Protein AF-A0A9D2R5U9-F1 (afdb_monomer)

Secondary structure (DSSP, 8-state):
-------TT-----TT-EEEEE-TT-S-EEEEEEEE-SSSSEEEEEEETTEEEEE-TT-S----TTS-HHHHHHHHHHHHHHHGGGTT-EEEEEEEE--GGGGGGTTHHHHHHHHHSEEEEEEEE-STT-TTHHHHHHTSHHHHHTTTTB----STT------SSTT--

Mean predicted aligned error: 4.65 Å

Structure (mmCIF, N/CA/C/O backbone):
data_AF-A0A9D2R5U9-F1
#
_entry.id   AF-A0A9D2R5U9-F1
#
loop_
_atom_site.group_PDB
_atom_site.id
_atom_site.type_symbol
_atom_site.label_atom_id
_atom_site.label_alt_id
_atom_site.label_comp_id
_atom_site.label_asym_id
_atom_site.label_entity_id
_atom_site.label_seq_id
_atom_site.pdbx_PDB_ins_code
_atom_site.Cartn_x
_atom_site.Cartn_y
_atom_site.Cartn_z
_atom_site.occupancy
_atom_site.B_iso_or_equiv
_atom_site.auth_seq_id
_atom_site.auth_comp_id
_atom_site.auth_asym_id
_atom_site.auth_atom_id
_atom_site.pdbx_PDB_model_num
ATOM 1 N N . MET A 1 1 ? -0.982 -31.706 13.664 1.00 42.00 1 MET A N 1
ATOM 2 C CA . MET A 1 1 ? -1.868 -30.552 13.932 1.00 42.00 1 MET A CA 1
ATOM 3 C C . MET A 1 1 ? -1.377 -29.871 15.202 1.00 42.00 1 MET A C 1
ATOM 5 O O . MET A 1 1 ? -1.463 -30.480 16.257 1.00 42.00 1 MET A O 1
ATOM 9 N N . ARG A 1 2 ? -0.761 -28.683 15.118 1.00 43.69 2 ARG A N 1
ATOM 10 C CA . ARG A 1 2 ? -0.364 -27.926 16.319 1.00 43.69 2 ARG A CA 1
ATOM 11 C C . ARG A 1 2 ? -1.600 -27.186 16.825 1.00 43.69 2 ARG A C 1
ATOM 13 O O . ARG A 1 2 ? -2.133 -26.355 16.094 1.00 43.69 2 ARG A O 1
ATOM 20 N N . GLY A 1 3 ? -2.074 -27.529 18.022 1.00 48.25 3 GLY A N 1
ATOM 21 C CA . GLY A 1 3 ? -3.159 -26.806 18.680 1.00 48.25 3 GLY A CA 1
ATOM 22 C C . GLY A 1 3 ? -2.776 -25.334 18.810 1.00 48.25 3 GLY A C 1
ATOM 23 O O . GLY A 1 3 ? -1.734 -25.018 19.382 1.00 48.25 3 GLY A O 1
ATOM 24 N N . ARG A 1 4 ? -3.570 -24.438 18.216 1.00 58.56 4 ARG A N 1
ATOM 25 C CA . ARG A 1 4 ? -3.416 -22.997 18.438 1.00 58.56 4 ARG A CA 1
ATOM 26 C C . ARG A 1 4 ? -3.702 -22.746 19.915 1.00 58.56 4 ARG A C 1
ATOM 28 O O . ARG A 1 4 ? -4.821 -22.973 20.362 1.00 58.56 4 ARG A O 1
ATOM 35 N N . LEU A 1 5 ? -2.695 -22.290 20.654 1.00 57.22 5 LEU A N 1
ATOM 36 C CA . LEU A 1 5 ? -2.887 -21.675 21.964 1.00 57.22 5 LEU A CA 1
ATOM 37 C C . LEU A 1 5 ? -3.867 -20.506 21.784 1.00 57.22 5 LEU A C 1
ATOM 39 O O . LEU A 1 5 ? -3.536 -19.529 21.112 1.00 57.22 5 LEU A O 1
ATOM 43 N N . SER A 1 6 ? -5.082 -20.622 22.324 1.00 60.12 6 SER A N 1
ATOM 44 C CA . SER A 1 6 ? -6.018 -19.500 22.397 1.00 60.12 6 SER A CA 1
ATOM 45 C C . SER A 1 6 ? -5.635 -18.648 23.603 1.00 60.12 6 SER A C 1
ATOM 47 O O . SER A 1 6 ? -6.028 -18.939 24.733 1.00 60.12 6 SER A O 1
ATOM 49 N N . LEU A 1 7 ? -4.807 -17.633 23.375 1.00 74.00 7 LEU A N 1
ATOM 50 C CA . LEU A 1 7 ? -4.527 -16.620 24.387 1.00 74.00 7 LEU A CA 1
ATOM 51 C C . LEU A 1 7 ? -5.646 -15.566 24.358 1.00 74.00 7 LEU A C 1
ATOM 53 O O . LEU A 1 7 ? -6.074 -15.182 23.265 1.00 74.00 7 LEU A O 1
ATOM 57 N N . PRO A 1 8 ? -6.130 -15.087 25.518 1.00 77.69 8 PRO A N 1
ATOM 58 C CA . PRO A 1 8 ? -7.091 -13.993 25.551 1.00 77.69 8 PRO A CA 1
ATOM 59 C C . PRO A 1 8 ? -6.482 -12.765 24.861 1.00 77.69 8 PRO A C 1
ATOM 61 O O . PRO A 1 8 ? -5.339 -12.402 25.133 1.00 77.69 8 PRO A O 1
ATOM 64 N N . ASN A 1 9 ? -7.246 -12.152 23.954 1.00 81.12 9 ASN A N 1
ATOM 65 C CA . ASN A 1 9 ? -6.863 -10.988 23.140 1.00 81.12 9 ASN A CA 1
ATOM 66 C C . ASN A 1 9 ? -5.809 -11.238 22.041 1.00 81.12 9 ASN A C 1
ATOM 68 O O . ASN A 1 9 ? -5.298 -10.279 21.464 1.00 81.12 9 ASN A O 1
ATOM 72 N N . LEU A 1 10 ? -5.493 -12.495 21.705 1.00 88.88 10 LEU A N 1
ATOM 73 C CA . LEU A 1 10 ? -4.671 -12.824 20.536 1.00 88.88 10 LEU A CA 1
ATOM 74 C C . LEU A 1 10 ? -5.542 -13.345 19.390 1.00 88.88 10 LEU A C 1
ATOM 76 O O . LEU A 1 10 ? -6.089 -14.446 19.457 1.00 88.88 10 LEU A O 1
ATOM 80 N N . HIS A 1 11 ? -5.609 -12.578 18.304 1.00 89.69 11 HIS A N 1
ATOM 81 C CA . HIS A 1 11 ? -6.366 -12.934 17.106 1.00 89.69 11 HIS A CA 1
ATOM 82 C C . HIS A 1 11 ? -5.410 -13.206 15.942 1.00 89.69 11 HIS A C 1
ATOM 84 O O . HIS A 1 11 ? -4.622 -12.348 15.554 1.00 89.69 11 HIS A O 1
ATOM 90 N N . PHE A 1 12 ? -5.481 -14.410 15.373 1.00 92.38 12 PHE A N 1
ATOM 91 C CA . PHE A 1 12 ? -4.740 -14.7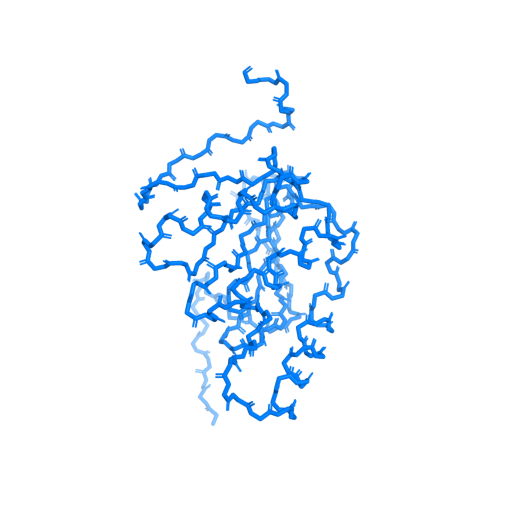63 14.164 1.00 92.38 12 PHE A CA 1
ATOM 92 C C . PHE A 1 12 ? -5.659 -14.663 12.960 1.00 92.38 12 PHE A C 1
ATOM 94 O O . PHE A 1 12 ? -6.529 -15.523 12.808 1.00 92.38 12 PHE A O 1
ATOM 101 N N . MET A 1 13 ? -5.406 -13.680 12.102 1.00 95.00 13 MET A N 1
ATOM 102 C CA . MET A 1 13 ? -6.206 -13.456 10.904 1.00 95.00 13 MET A CA 1
ATOM 103 C C . MET A 1 13 ? -5.496 -13.968 9.649 1.00 95.00 13 MET A C 1
ATOM 105 O O . MET A 1 13 ? -4.314 -13.692 9.438 1.00 95.00 13 MET A O 1
ATOM 109 N N . LYS A 1 14 ? -6.205 -14.733 8.821 1.00 96.69 14 LYS A N 1
ATOM 110 C CA . LYS A 1 14 ? -5.808 -15.053 7.440 1.00 96.69 14 LYS A CA 1
ATOM 111 C C . LYS A 1 14 ? -6.295 -13.957 6.498 1.00 96.69 14 LYS A C 1
ATOM 113 O O . LYS A 1 14 ? -6.985 -13.046 6.934 1.00 96.69 14 LYS A O 1
ATOM 118 N N . ALA A 1 15 ? -5.935 -14.025 5.218 1.00 96.88 15 ALA A N 1
ATOM 119 C CA . ALA A 1 15 ? -6.525 -13.156 4.203 1.00 96.88 15 ALA A CA 1
ATOM 120 C C . ALA A 1 15 ? -8.052 -13.340 4.138 1.00 96.88 15 ALA A C 1
ATOM 122 O O . ALA A 1 15 ? -8.539 -14.451 4.345 1.00 96.88 15 ALA A O 1
ATOM 123 N N . GLU A 1 16 ? -8.767 -12.257 3.826 1.00 96.69 16 GLU A N 1
ATOM 124 C CA . GLU A 1 16 ? -10.230 -12.210 3.670 1.00 96.69 16 GLU A CA 1
ATOM 125 C C . GLU A 1 16 ? -11.034 -12.464 4.957 1.00 96.69 16 GLU A C 1
ATOM 127 O O . GLU A 1 16 ? -12.242 -12.694 4.909 1.00 96.69 16 GLU A O 1
ATOM 132 N N . GLU A 1 17 ? -10.395 -12.368 6.123 1.00 97.88 17 GLU A N 1
ATOM 133 C CA . GLU A 1 17 ? -11.070 -12.467 7.415 1.00 97.88 17 GLU A CA 1
ATOM 134 C C . GLU A 1 17 ? -11.465 -11.084 7.945 1.00 97.88 17 GLU A C 1
ATOM 136 O O . GLU A 1 17 ? -10.903 -10.045 7.582 1.00 97.88 17 GLU A O 1
ATOM 141 N N . PHE A 1 18 ? -12.462 -11.081 8.825 1.00 97.19 18 PHE A N 1
ATOM 142 C CA . PHE A 1 18 ? -13.008 -9.884 9.443 1.00 97.19 18 PHE A CA 1
ATOM 143 C C . PHE A 1 18 ? -13.078 -10.059 10.959 1.00 97.19 18 PHE A C 1
ATOM 145 O O . PHE A 1 18 ? -13.438 -11.128 11.454 1.00 97.19 18 PHE A O 1
ATOM 152 N N . LEU A 1 19 ? -12.730 -9.007 11.691 1.00 95.50 19 LEU A N 1
ATOM 153 C CA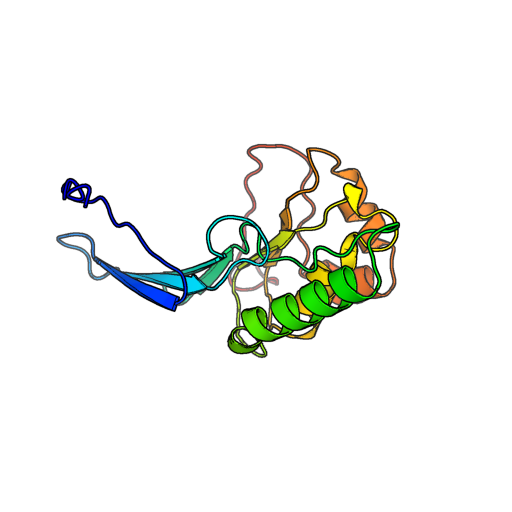 . LEU A 1 19 ? -12.712 -8.969 13.147 1.00 95.50 19 LEU A CA 1
ATOM 154 C C . LEU A 1 19 ? -13.315 -7.648 13.620 1.00 95.50 19 LEU A C 1
ATOM 156 O O . LEU A 1 19 ? -12.935 -6.587 13.134 1.00 95.50 19 LEU A O 1
ATOM 160 N N . ILE A 1 20 ? -14.214 -7.711 14.600 1.00 93.75 20 ILE A N 1
ATOM 161 C CA . ILE A 1 20 ? -14.699 -6.535 15.328 1.00 93.75 20 ILE A CA 1
ATOM 162 C C . ILE A 1 20 ? -14.114 -6.590 16.734 1.00 93.75 20 ILE A C 1
ATOM 164 O O . ILE A 1 20 ? -14.225 -7.605 17.421 1.00 93.75 20 ILE A O 1
ATOM 168 N N . LEU A 1 21 ? -13.512 -5.486 17.156 1.00 90.44 21 LEU A N 1
ATOM 169 C CA . LEU A 1 21 ? -13.013 -5.259 18.500 1.00 90.44 21 LEU A CA 1
ATOM 170 C C . LEU A 1 21 ? -13.837 -4.146 19.148 1.00 90.44 21 LEU A C 1
ATOM 172 O O . LEU A 1 21 ? -13.965 -3.048 18.608 1.00 90.44 21 LEU A O 1
ATOM 176 N N . THR A 1 22 ? -14.386 -4.434 20.321 1.00 86.62 22 THR A N 1
ATOM 177 C CA . THR A 1 22 ? -15.144 -3.484 21.143 1.00 86.62 22 THR A CA 1
ATOM 178 C C . THR A 1 22 ? -14.444 -3.333 22.483 1.00 86.62 22 THR A C 1
ATOM 180 O O . THR A 1 22 ? -14.093 -4.339 23.104 1.00 86.62 22 THR A O 1
ATOM 183 N N . SER A 1 23 ? -14.252 -2.102 22.955 1.00 77.00 23 SER A N 1
ATOM 184 C CA . SER A 1 23 ? -13.736 -1.890 24.309 1.00 77.00 23 SER A CA 1
ATOM 185 C C . SER A 1 23 ? -14.873 -2.027 25.316 1.00 77.00 23 SER A C 1
ATOM 187 O O . SER A 1 23 ? -15.943 -1.451 25.134 1.00 77.00 23 SER A O 1
ATOM 189 N N . ALA A 1 24 ? -14.649 -2.767 26.403 1.00 76.94 24 ALA A N 1
ATOM 190 C CA . ALA A 1 24 ? -15.636 -2.871 27.472 1.00 76.94 24 ALA A CA 1
ATOM 191 C C . ALA A 1 24 ? -15.931 -1.472 28.044 1.00 76.94 24 ALA A C 1
ATOM 193 O O . ALA A 1 24 ? -15.013 -0.768 28.464 1.00 76.94 24 ALA A O 1
ATOM 194 N N . GLY A 1 25 ? -17.205 -1.070 28.031 1.00 76.62 25 GLY A N 1
ATOM 195 C CA . GLY A 1 25 ? -17.646 0.234 28.531 1.00 76.62 25 GLY A CA 1
ATOM 196 C C . GLY A 1 25 ? -17.454 1.414 27.570 1.00 76.62 25 GLY A C 1
ATOM 197 O O . GLY A 1 25 ? -17.578 2.551 28.016 1.00 76.62 25 GLY A O 1
ATOM 198 N N . SER A 1 26 ? -17.165 1.184 26.282 1.00 76.50 26 SER A N 1
ATOM 199 C CA . SER A 1 26 ? -17.236 2.234 25.257 1.00 76.50 26 SER A CA 1
ATOM 200 C C . SER A 1 26 ? -18.162 1.846 24.104 1.00 76.50 26 SER A C 1
ATOM 202 O O . SER A 1 26 ? -18.246 0.680 23.725 1.00 76.50 26 SER A O 1
ATOM 204 N N . ASP A 1 27 ? -18.795 2.848 23.492 1.00 79.19 27 ASP A N 1
ATOM 205 C CA . ASP A 1 27 ? -19.564 2.684 22.249 1.00 79.19 27 ASP A CA 1
ATOM 206 C C . ASP A 1 27 ? -18.660 2.669 21.002 1.00 79.19 27 ASP A C 1
ATOM 208 O O . ASP A 1 27 ? -19.135 2.666 19.866 1.00 79.19 27 ASP A O 1
ATOM 212 N N . LYS A 1 28 ? -17.333 2.687 21.193 1.00 79.31 28 LYS A N 1
ATOM 213 C CA . LYS A 1 28 ? -16.367 2.697 20.096 1.00 79.31 28 LYS A CA 1
ATOM 214 C C . LYS A 1 28 ? -16.031 1.275 19.673 1.00 79.31 28 LYS A C 1
ATOM 216 O O . LYS A 1 28 ? -15.486 0.489 20.450 1.00 79.31 28 LYS A O 1
ATOM 221 N N . SER A 1 29 ? -16.292 0.982 18.406 1.00 88.56 29 SER A N 1
ATOM 222 C CA . SER A 1 29 ? -15.866 -0.245 17.744 1.00 88.56 29 SER A CA 1
ATOM 223 C C . SER A 1 29 ? -14.726 0.032 16.773 1.00 88.56 29 SER A C 1
ATOM 225 O O . SER A 1 29 ? -14.775 0.998 16.011 1.00 88.56 29 SER A O 1
ATOM 227 N N . LEU A 1 30 ? -13.752 -0.869 16.747 1.00 93.81 30 LEU A N 1
ATOM 228 C CA . LEU A 1 30 ? -12.738 -0.948 15.709 1.00 93.81 30 LEU A CA 1
ATOM 229 C C . LEU A 1 30 ? -12.984 -2.223 14.909 1.00 93.81 30 LEU A C 1
ATOM 231 O O . LEU A 1 30 ? -13.093 -3.302 15.488 1.00 93.81 30 LEU A O 1
ATOM 235 N N . SER A 1 31 ? -13.070 -2.116 13.588 1.00 96.31 31 SER A N 1
ATOM 236 C CA . SER A 1 31 ? -13.120 -3.294 12.724 1.00 96.31 31 SER A CA 1
ATOM 237 C C . SER A 1 31 ? -11.825 -3.453 11.944 1.00 96.31 31 SER A C 1
ATOM 239 O O . SER A 1 31 ? -11.174 -2.473 11.584 1.00 96.31 31 SER A O 1
ATOM 241 N N . VAL A 1 32 ? -11.438 -4.702 11.710 1.00 97.81 32 VAL A N 1
ATOM 242 C CA . VAL A 1 32 ? -10.270 -5.083 10.925 1.00 97.81 32 VAL A CA 1
ATOM 243 C C . VAL A 1 32 ? -10.732 -6.042 9.843 1.00 97.81 32 VAL A C 1
ATOM 245 O O . VAL A 1 32 ? -11.318 -7.082 10.137 1.00 97.81 32 VAL A O 1
ATOM 248 N N . LYS A 1 33 ? -10.435 -5.713 8.590 1.00 98.38 33 LYS A N 1
ATOM 249 C CA . LYS A 1 33 ? -10.541 -6.616 7.446 1.00 98.38 33 LYS A CA 1
ATOM 250 C C . LYS A 1 33 ? -9.151 -6.875 6.887 1.00 98.38 33 LYS A C 1
ATOM 252 O O . LYS A 1 33 ? -8.374 -5.938 6.714 1.00 98.38 33 LYS A O 1
ATOM 257 N N . THR A 1 34 ? -8.844 -8.123 6.572 1.00 98.62 34 THR A N 1
ATOM 258 C CA . THR A 1 34 ? -7.581 -8.500 5.930 1.00 98.62 34 THR A CA 1
ATOM 259 C C . THR A 1 34 ? -7.773 -8.797 4.445 1.00 98.62 34 THR A C 1
ATOM 261 O O . THR A 1 34 ? -8.826 -9.264 4.013 1.00 98.62 34 THR A O 1
ATOM 264 N N . PHE A 1 35 ? -6.732 -8.565 3.649 1.00 98.62 35 PHE A N 1
ATOM 265 C CA . PHE A 1 35 ? -6.690 -8.893 2.220 1.00 98.62 35 PHE A CA 1
ATOM 266 C C . PHE A 1 35 ? -5.477 -9.766 1.926 1.00 98.62 35 PHE A C 1
ATOM 268 O O . PHE A 1 35 ? -4.523 -9.824 2.707 1.00 98.62 35 PHE A O 1
ATOM 275 N N . HIS A 1 36 ? -5.507 -10.440 0.782 1.00 98.31 36 HIS A N 1
ATOM 276 C CA . HIS A 1 36 ? -4.348 -11.163 0.280 1.00 98.31 36 HIS A CA 1
ATOM 277 C C . HIS A 1 36 ? -3.135 -10.240 0.127 1.00 98.31 36 HIS A C 1
ATOM 279 O O . HIS A 1 36 ? -3.270 -9.098 -0.297 1.00 98.31 36 HIS A O 1
ATOM 285 N N . SER A 1 37 ? -1.949 -10.764 0.431 1.00 97.56 37 SER A N 1
ATOM 286 C CA . SER A 1 37 ? -0.674 -10.154 0.063 1.00 97.56 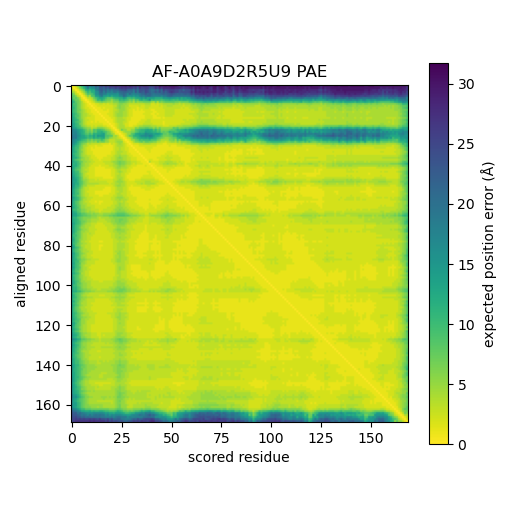37 SER A CA 1
ATOM 287 C C . SER A 1 37 ? -0.125 -10.824 -1.195 1.00 97.56 37 SER A C 1
ATOM 289 O O . SER A 1 37 ? -0.407 -11.990 -1.479 1.00 97.56 37 SER A O 1
ATOM 291 N N . THR A 1 38 ? 0.650 -10.075 -1.966 1.00 97.62 38 THR A N 1
ATOM 292 C CA . THR A 1 38 ? 1.426 -10.592 -3.100 1.00 97.62 38 THR A CA 1
ATOM 293 C C . THR A 1 38 ? 2.786 -11.149 -2.694 1.00 97.62 38 THR A C 1
ATOM 295 O O . THR A 1 38 ? 3.447 -11.761 -3.528 1.00 97.62 38 THR A O 1
ATOM 298 N N . ASP A 1 39 ? 3.205 -10.914 -1.454 1.00 95.81 39 ASP A N 1
ATOM 299 C CA . ASP A 1 39 ? 4.451 -11.428 -0.891 1.00 95.81 39 ASP A CA 1
ATOM 300 C C . ASP A 1 39 ? 4.162 -12.014 0.501 1.00 95.81 39 ASP A C 1
ATOM 302 O O . ASP A 1 39 ? 3.537 -13.074 0.596 1.00 95.81 39 ASP A O 1
ATOM 306 N N . CYS A 1 40 ? 4.516 -11.328 1.588 1.00 94.69 40 CYS A N 1
ATOM 307 C CA . CYS A 1 40 ? 4.340 -11.846 2.940 1.00 94.69 40 CYS A CA 1
ATOM 308 C C . CYS A 1 40 ? 3.086 -11.293 3.642 1.00 94.69 40 CYS A C 1
ATOM 310 O O . CYS A 1 40 ? 2.641 -10.167 3.417 1.00 94.69 40 CYS A O 1
ATOM 312 N N . GLY A 1 41 ? 2.497 -12.111 4.521 1.00 96.69 41 GLY A N 1
ATOM 313 C CA . GLY A 1 41 ? 1.413 -11.698 5.416 1.00 96.69 41 GLY A CA 1
ATOM 314 C C . GLY A 1 41 ? 0.092 -11.344 4.720 1.00 96.69 41 GLY A C 1
ATOM 315 O O . GLY A 1 41 ? -0.382 -12.061 3.839 1.00 96.69 41 GLY A O 1
ATOM 316 N N . VAL A 1 42 ? -0.532 -10.261 5.185 1.00 98.31 42 VAL A N 1
ATOM 317 C CA . VAL A 1 42 ? -1.817 -9.727 4.708 1.00 98.31 42 VAL A CA 1
ATOM 318 C C . VAL A 1 42 ? -1.750 -8.201 4.657 1.00 98.31 42 VAL A C 1
ATOM 320 O O . VAL A 1 42 ? -0.980 -7.592 5.401 1.00 98.31 42 VAL A O 1
ATOM 323 N N . ALA A 1 43 ? -2.592 -7.588 3.827 1.00 98.56 43 ALA A N 1
ATOM 324 C CA . ALA A 1 43 ? -2.908 -6.168 3.959 1.00 98.56 43 ALA A CA 1
ATOM 325 C C . ALA A 1 43 ? -4.068 -5.979 4.947 1.00 98.56 43 ALA A C 1
ATOM 327 O O . ALA A 1 43 ? -4.899 -6.877 5.105 1.00 98.56 43 ALA A O 1
ATOM 328 N N . PHE A 1 44 ? -4.152 -4.810 5.577 1.00 98.56 44 PHE A N 1
ATOM 329 C CA . PHE A 1 44 ? -5.172 -4.483 6.572 1.00 98.56 44 PHE A CA 1
ATOM 330 C C . PHE A 1 44 ? -6.009 -3.287 6.126 1.00 98.56 44 PHE A C 1
ATOM 332 O O . PHE A 1 44 ? -5.474 -2.278 5.676 1.00 98.56 44 PHE A O 1
ATOM 339 N N . LEU A 1 45 ? -7.319 -3.372 6.324 1.00 98.69 45 LEU A N 1
ATOM 340 C CA . LEU A 1 45 ? -8.222 -2.231 6.373 1.00 98.69 45 LEU A CA 1
ATOM 341 C C . LEU A 1 45 ? -8.778 -2.157 7.788 1.00 98.69 45 LEU A C 1
ATOM 343 O O . LEU A 1 45 ? -9.472 -3.070 8.235 1.00 98.69 45 LEU A O 1
ATOM 347 N N . VAL A 1 46 ? -8.444 -1.080 8.482 1.00 98.19 46 VAL A N 1
ATOM 348 C CA . VAL A 1 46 ? -8.937 -0.780 9.820 1.00 98.19 46 VAL A CA 1
ATOM 349 C C . VAL A 1 46 ? -9.981 0.315 9.703 1.00 98.19 46 VAL A C 1
ATOM 351 O O . VAL A 1 46 ? -9.725 1.346 9.085 1.00 98.19 46 VAL A O 1
ATOM 354 N N . GLU A 1 47 ? -11.148 0.106 10.299 1.00 97.25 47 GLU A N 1
ATOM 355 C CA . GLU A 1 47 ? -12.196 1.119 10.369 1.00 97.25 47 GLU A CA 1
ATOM 356 C C . GLU A 1 47 ? -12.491 1.479 11.823 1.00 97.25 47 GLU A C 1
ATOM 358 O O . GLU A 1 47 ? -12.763 0.603 12.645 1.00 97.25 47 GLU A O 1
ATOM 363 N N . THR A 1 48 ? -12.416 2.771 12.136 1.00 93.88 48 THR A N 1
ATOM 364 C CA . THR A 1 48 ? -12.701 3.326 13.466 1.00 93.88 48 THR A CA 1
ATOM 365 C C . THR A 1 48 ? -13.169 4.769 13.332 1.00 93.88 48 THR A C 1
ATOM 367 O O . THR A 1 48 ? -12.670 5.494 12.474 1.00 93.88 48 THR A O 1
ATOM 370 N N . ASP A 1 49 ? -14.117 5.200 14.171 1.00 90.88 49 ASP A N 1
ATOM 371 C CA . ASP A 1 49 ? -14.658 6.572 14.169 1.00 90.88 49 ASP A CA 1
ATOM 372 C C . ASP A 1 49 ? -15.022 7.073 12.743 1.00 90.88 49 ASP A C 1
ATOM 374 O O . ASP A 1 49 ? -14.690 8.194 12.349 1.00 90.88 49 ASP A O 1
ATOM 378 N N . GLY A 1 50 ? -15.637 6.194 11.934 1.00 91.81 50 GLY A N 1
ATOM 379 C CA . GLY A 1 50 ? -16.049 6.459 10.546 1.00 91.81 50 GLY A CA 1
ATOM 380 C C . GLY A 1 50 ? -14.913 6.555 9.516 1.00 91.81 50 GLY A C 1
ATOM 381 O O . GLY A 1 50 ? -15.167 6.860 8.353 1.00 91.81 50 GLY A O 1
ATOM 382 N N . LYS A 1 51 ? -13.658 6.308 9.910 1.00 95.12 51 LYS A N 1
ATOM 383 C CA . LYS A 1 51 ? -12.471 6.452 9.055 1.00 95.12 51 LYS A CA 1
ATOM 384 C C . LYS A 1 51 ? -11.906 5.098 8.665 1.00 95.12 51 LYS A C 1
ATOM 386 O O . LYS A 1 51 ? -11.630 4.266 9.525 1.00 95.12 51 LYS A O 1
ATOM 391 N N . LYS A 1 52 ? -11.656 4.928 7.366 1.00 98.00 52 LYS A N 1
ATOM 392 C CA . LYS A 1 52 ? -10.985 3.758 6.792 1.00 98.00 52 LYS A CA 1
ATOM 393 C C . LYS A 1 52 ? -9.490 4.018 6.629 1.00 98.00 52 LYS A C 1
ATOM 395 O O . LYS A 1 52 ? -9.092 4.905 5.876 1.00 98.00 52 LYS A O 1
ATOM 400 N N . ILE A 1 53 ? -8.670 3.239 7.324 1.00 98.50 53 ILE A N 1
ATOM 401 C CA . ILE A 1 53 ? -7.207 3.290 7.282 1.00 98.50 53 ILE A CA 1
ATOM 402 C C . ILE A 1 53 ? -6.711 1.990 6.658 1.00 98.50 53 ILE A C 1
ATOM 404 O O . ILE A 1 53 ? -6.877 0.911 7.224 1.00 98.50 53 ILE A O 1
ATOM 408 N N . TYR A 1 54 ? -6.105 2.093 5.484 1.00 98.88 54 TYR A N 1
ATOM 409 C CA . TYR A 1 54 ? -5.545 0.964 4.760 1.00 98.88 54 TYR A CA 1
ATOM 410 C C . TYR A 1 54 ? -4.032 0.885 4.962 1.00 98.88 54 TYR A C 1
ATOM 412 O O . TYR A 1 54 ? -3.323 1.872 4.784 1.00 98.88 54 TYR A O 1
ATOM 420 N N . HIS A 1 55 ? -3.522 -0.295 5.288 1.00 98.81 55 HIS A N 1
ATOM 421 C CA . HIS A 1 55 ? -2.096 -0.577 5.367 1.00 98.81 55 HIS A CA 1
ATOM 422 C C . HIS A 1 55 ? -1.776 -1.772 4.476 1.00 98.81 55 HIS A C 1
ATOM 424 O O . HIS A 1 55 ? -2.196 -2.893 4.768 1.00 98.81 55 HIS A O 1
ATOM 430 N N . ALA A 1 56 ? -1.018 -1.554 3.400 1.00 98.69 56 ALA A N 1
ATOM 431 C CA . ALA A 1 56 ? -0.810 -2.596 2.398 1.00 98.69 56 ALA A CA 1
ATOM 432 C C . ALA A 1 56 ? 0.015 -3.790 2.908 1.00 98.69 56 ALA A C 1
ATOM 434 O O . ALA A 1 56 ? -0.065 -4.870 2.328 1.00 98.69 56 ALA A O 1
ATOM 435 N N . GLY A 1 57 ? 0.808 -3.614 3.973 1.00 98.00 57 GLY A N 1
ATOM 436 C CA . GLY A 1 57 ? 1.840 -4.595 4.318 1.00 98.00 57 GLY A CA 1
ATOM 437 C C . GLY A 1 57 ? 2.726 -4.828 3.091 1.00 98.00 57 GLY A C 1
ATOM 438 O O . GLY A 1 57 ? 3.117 -3.864 2.439 1.00 98.00 57 GLY A O 1
ATOM 439 N N . ASP A 1 58 ? 2.926 -6.088 2.707 1.00 98.00 58 ASP A N 1
ATOM 440 C CA . ASP A 1 58 ? 3.649 -6.441 1.479 1.00 98.00 58 ASP A CA 1
ATOM 441 C C . ASP A 1 58 ? 2.747 -6.641 0.239 1.00 98.00 58 ASP A C 1
ATOM 443 O O . ASP A 1 58 ? 3.179 -7.224 -0.762 1.00 98.00 58 ASP A O 1
ATOM 447 N N . LEU A 1 59 ? 1.489 -6.176 0.249 1.00 98.69 59 LEU A N 1
ATOM 448 C CA . LEU A 1 59 ? 0.681 -6.133 -0.973 1.00 98.69 59 LEU A CA 1
ATOM 449 C C . LEU A 1 59 ? 1.177 -4.999 -1.882 1.00 98.69 59 LEU A C 1
ATOM 451 O O . LEU A 1 59 ? 0.854 -3.830 -1.675 1.00 98.69 59 LEU A O 1
ATOM 455 N N . ASN A 1 60 ? 1.932 -5.351 -2.920 1.00 98.69 60 ASN A N 1
ATOM 456 C CA . ASN A 1 60 ? 2.481 -4.409 -3.887 1.00 98.69 60 ASN A CA 1
ATOM 457 C C . ASN A 1 60 ? 2.586 -5.022 -5.284 1.00 98.69 60 ASN A C 1
ATOM 459 O O . ASN A 1 60 ? 2.569 -6.237 -5.486 1.00 98.69 60 ASN A O 1
ATOM 463 N N . TRP A 1 61 ? 2.797 -4.161 -6.269 1.00 98.50 61 TRP A N 1
ATOM 464 C CA . TRP A 1 61 ? 3.137 -4.566 -7.619 1.00 98.50 61 TRP A CA 1
ATOM 465 C C . TRP A 1 61 ? 4.626 -4.961 -7.705 1.00 98.50 61 TRP A C 1
ATOM 467 O O . TRP A 1 61 ? 5.416 -4.265 -8.342 1.00 98.50 61 TRP A O 1
ATOM 477 N N . TRP A 1 62 ? 5.018 -6.079 -7.071 1.00 98.12 62 TRP A N 1
ATOM 478 C CA . TRP A 1 62 ? 6.408 -6.578 -7.009 1.00 98.12 62 TRP A CA 1
ATOM 479 C C . TRP A 1 62 ? 6.918 -7.143 -8.341 1.00 98.12 62 TRP A C 1
ATOM 481 O O . TRP A 1 62 ? 7.181 -8.337 -8.486 1.00 98.12 62 TRP A O 1
ATOM 491 N N . VAL A 1 63 ? 7.039 -6.274 -9.339 1.00 98.06 63 VAL A N 1
ATOM 492 C CA . VAL A 1 63 ? 7.737 -6.557 -10.593 1.00 98.06 63 VAL A CA 1
ATOM 493 C C . VAL A 1 63 ? 9.186 -6.105 -10.505 1.00 98.06 63 VAL A C 1
ATOM 495 O O . VAL A 1 63 ? 9.474 -5.051 -9.938 1.00 98.06 63 VAL A O 1
ATOM 498 N N . TRP A 1 64 ? 10.088 -6.873 -11.109 1.00 97.62 64 TRP A N 1
ATOM 499 C CA . TRP A 1 64 ? 11.528 -6.632 -11.012 1.00 97.62 64 TRP A CA 1
ATOM 500 C C . TRP A 1 64 ? 12.206 -6.705 -12.383 1.00 97.62 64 TRP A C 1
ATOM 502 O O . TRP A 1 64 ? 11.920 -7.628 -13.162 1.00 97.62 64 TRP A O 1
ATOM 512 N N . PRO A 1 65 ? 13.112 -5.762 -12.705 1.00 93.50 65 PRO A N 1
ATOM 513 C CA . PRO A 1 65 ? 14.002 -5.906 -13.848 1.00 93.50 65 PRO A CA 1
ATOM 514 C C . PRO A 1 65 ? 14.829 -7.193 -13.720 1.00 93.50 65 PRO A C 1
ATOM 516 O O . PRO A 1 65 ? 15.396 -7.466 -12.668 1.00 93.50 65 PRO A O 1
ATOM 519 N N . GLY A 1 66 ? 14.895 -7.989 -14.788 1.00 95.12 66 GLY A N 1
ATOM 520 C CA . GLY A 1 66 ? 15.628 -9.264 -14.806 1.00 95.12 66 GLY A CA 1
ATOM 521 C C . GLY A 1 66 ? 14.790 -10.499 -14.464 1.00 95.12 66 GLY A C 1
ATOM 522 O O . GLY A 1 66 ? 15.180 -11.602 -14.841 1.00 95.12 66 GLY A O 1
ATOM 523 N N . GLU A 1 67 ? 13.613 -10.335 -13.855 1.00 97.44 67 GLU A N 1
ATOM 524 C CA . GLU A 1 67 ? 12.682 -11.449 -13.657 1.00 97.44 67 GLU A CA 1
ATOM 525 C C . GLU A 1 67 ? 12.030 -11.905 -14.965 1.00 97.44 67 GLU A C 1
ATOM 527 O O . GLU A 1 67 ? 11.882 -11.148 -15.934 1.00 97.44 67 GLU A O 1
ATOM 532 N N . SER A 1 68 ? 11.590 -13.165 -14.990 1.00 98.06 68 SER A N 1
ATOM 533 C CA . SER A 1 68 ? 10.918 -13.711 -16.170 1.00 98.06 68 SER A CA 1
ATOM 534 C C . SER A 1 68 ? 9.642 -12.926 -16.510 1.00 98.06 68 SER A C 1
ATOM 536 O O . SER A 1 68 ? 8.925 -12.434 -15.633 1.00 98.06 68 SER A O 1
ATOM 538 N N . LYS A 1 69 ? 9.296 -12.858 -17.804 1.00 97.88 69 LYS A N 1
ATOM 539 C CA . LYS A 1 69 ? 8.027 -12.246 -18.244 1.00 97.88 69 LYS A CA 1
ATOM 540 C C . LYS A 1 69 ? 6.828 -12.879 -17.537 1.00 97.88 69 LYS A C 1
ATOM 542 O O . LYS A 1 69 ? 5.928 -12.165 -17.110 1.00 97.88 69 LYS A O 1
ATOM 547 N N . GLN A 1 70 ? 6.844 -14.204 -17.374 1.00 98.38 70 GLN A N 1
ATOM 548 C CA . GLN A 1 70 ? 5.776 -14.929 -16.691 1.00 98.38 70 GLN A CA 1
ATOM 549 C C . GLN A 1 70 ? 5.644 -14.510 -15.224 1.00 98.38 70 GLN A C 1
ATOM 551 O O . GLN A 1 70 ? 4.528 -14.267 -14.769 1.00 98.38 70 GLN A O 1
ATOM 556 N N . TYR A 1 71 ? 6.761 -14.389 -14.501 1.00 98.12 71 TYR A N 1
ATOM 557 C CA . TYR A 1 71 ? 6.761 -13.918 -13.117 1.00 98.12 71 TYR A CA 1
ATOM 558 C C . TYR A 1 71 ? 6.140 -12.521 -13.019 1.00 98.12 71 TYR A C 1
ATOM 560 O O . TYR A 1 71 ? 5.154 -12.323 -12.311 1.00 98.12 71 TYR A O 1
ATOM 568 N N . ASN A 1 72 ? 6.644 -11.572 -13.813 1.00 98.44 72 ASN A N 1
ATOM 569 C CA . ASN A 1 72 ? 6.162 -10.194 -13.784 1.00 98.44 72 ASN A CA 1
ATOM 570 C C . ASN A 1 72 ? 4.681 -10.076 -14.203 1.00 98.44 72 ASN A C 1
ATOM 572 O O . ASN A 1 72 ? 3.938 -9.266 -13.642 1.00 98.44 72 ASN 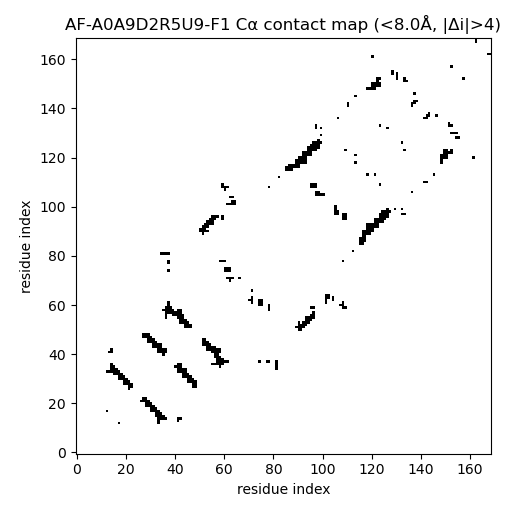A O 1
ATOM 576 N N . HIS A 1 73 ? 4.213 -10.904 -15.144 1.00 98.50 73 HIS A N 1
ATOM 577 C CA . HIS A 1 73 ? 2.795 -10.979 -15.508 1.00 98.50 73 HIS A CA 1
ATOM 578 C C . HIS A 1 73 ? 1.930 -11.540 -14.373 1.00 98.50 73 HIS A C 1
ATOM 580 O O . HIS A 1 73 ? 0.890 -10.956 -14.069 1.00 98.50 73 HIS A O 1
ATOM 586 N N . ASN A 1 74 ? 2.366 -12.615 -13.710 1.00 98.44 74 ASN A N 1
ATOM 587 C CA . ASN A 1 74 ? 1.651 -13.191 -12.569 1.00 98.44 74 ASN A CA 1
ATOM 588 C C . ASN A 1 74 ? 1.548 -12.190 -11.414 1.00 98.44 74 ASN A C 1
ATOM 590 O O . ASN A 1 74 ? 0.465 -11.996 -10.868 1.00 98.44 74 ASN A O 1
ATOM 594 N N . MET A 1 75 ? 2.644 -11.499 -11.090 1.00 98.44 75 MET A N 1
ATOM 595 C CA . MET A 1 75 ? 2.662 -10.460 -10.058 1.00 98.44 75 MET A CA 1
ATOM 596 C C . MET A 1 75 ? 1.716 -9.308 -10.381 1.00 98.44 75 MET A C 1
ATOM 598 O O . MET A 1 75 ? 0.962 -8.862 -9.521 1.00 98.44 75 MET A O 1
ATOM 602 N N . THR A 1 76 ? 1.692 -8.881 -11.643 1.00 98.62 76 THR A N 1
ATOM 603 C CA . THR A 1 76 ? 0.748 -7.867 -12.123 1.00 98.62 76 THR A CA 1
ATOM 604 C C . THR A 1 76 ? -0.703 -8.321 -11.961 1.00 98.62 76 THR A C 1
ATOM 606 O O . THR A 1 76 ? -1.533 -7.564 -11.459 1.00 98.62 76 THR A O 1
ATOM 609 N N . ALA A 1 77 ? -1.022 -9.548 -12.381 1.00 98.75 77 ALA A N 1
ATOM 610 C CA . ALA A 1 77 ? -2.375 -10.088 -12.297 1.00 98.75 77 ALA A CA 1
ATOM 611 C C . ALA A 1 77 ? -2.836 -10.247 -10.840 1.00 98.75 77 ALA A C 1
ATOM 613 O O . ALA A 1 77 ? -3.945 -9.833 -10.502 1.00 98.75 77 ALA A O 1
ATOM 614 N N . ASN A 1 78 ? -1.971 -10.778 -9.972 1.00 98.69 78 ASN A N 1
ATOM 615 C CA . ASN A 1 78 ? -2.259 -10.958 -8.551 1.00 98.69 78 ASN A CA 1
ATOM 616 C C . ASN A 1 78 ? -2.458 -9.618 -7.844 1.00 98.69 78 ASN A C 1
ATOM 618 O O . ASN A 1 78 ? -3.463 -9.448 -7.162 1.00 98.69 78 ASN A O 1
ATOM 622 N N . PHE A 1 79 ? -1.560 -8.649 -8.055 1.00 98.81 79 PHE A N 1
ATOM 623 C CA 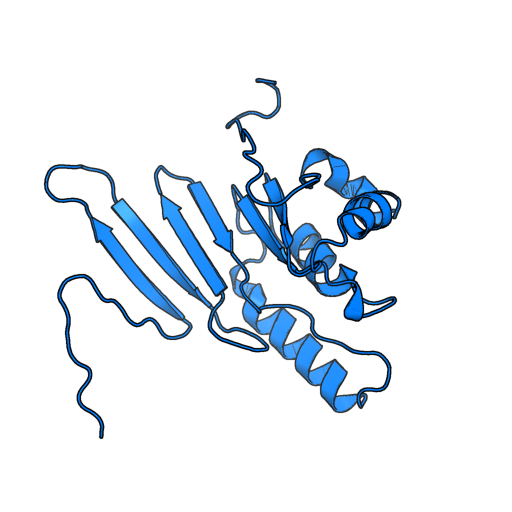. PHE A 1 79 ? -1.687 -7.323 -7.453 1.00 98.81 79 PHE A CA 1
ATOM 624 C C . PHE A 1 79 ? -3.018 -6.663 -7.828 1.00 98.81 79 PHE A C 1
ATOM 626 O O . PHE A 1 79 ? -3.761 -6.236 -6.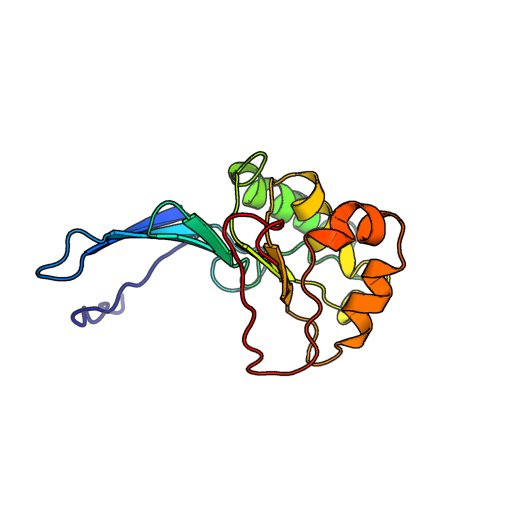946 1.00 98.81 79 PHE A O 1
ATOM 633 N N . LYS A 1 80 ? -3.372 -6.651 -9.121 1.00 98.69 80 LYS A N 1
ATOM 634 C CA . LYS A 1 80 ? -4.645 -6.076 -9.584 1.00 98.69 80 LYS A CA 1
ATOM 635 C C . LYS A 1 80 ? -5.853 -6.810 -9.011 1.00 98.69 80 LYS A C 1
ATOM 637 O O . LYS A 1 80 ? -6.780 -6.172 -8.533 1.00 98.69 80 LYS A O 1
ATOM 642 N N . ARG A 1 81 ? -5.831 -8.146 -9.001 1.00 98.69 81 ARG A N 1
ATOM 643 C CA . ARG A 1 81 ? -6.915 -8.957 -8.432 1.00 98.69 81 ARG A CA 1
ATOM 644 C C . ARG A 1 81 ? -7.110 -8.687 -6.939 1.00 98.69 81 ARG A C 1
ATOM 646 O O . ARG A 1 81 ? -8.243 -8.551 -6.496 1.00 98.69 81 ARG A O 1
ATOM 653 N N . TYR A 1 82 ? -6.029 -8.638 -6.164 1.00 98.62 82 TYR A N 1
ATOM 654 C CA . TYR A 1 82 ? -6.097 -8.485 -4.707 1.00 98.62 82 TYR A CA 1
ATOM 655 C C . TYR A 1 82 ? -6.426 -7.055 -4.270 1.00 98.62 82 TYR A C 1
ATOM 657 O O . TYR A 1 82 ? -6.960 -6.863 -3.181 1.00 98.62 82 TYR A O 1
ATOM 665 N N . THR A 1 83 ? -6.170 -6.065 -5.128 1.00 98.62 83 THR A N 1
ATOM 666 C CA . THR A 1 83 ? -6.544 -4.660 -4.903 1.00 98.62 83 THR A CA 1
ATOM 667 C C . THR A 1 83 ? -7.899 -4.280 -5.503 1.00 98.62 83 THR A C 1
ATOM 669 O O . THR A 1 83 ? -8.407 -3.210 -5.182 1.00 98.62 83 THR A O 1
ATOM 672 N N . GLU A 1 84 ? -8.538 -5.144 -6.302 1.00 98.50 84 GLU A N 1
ATOM 673 C CA . GLU A 1 84 ? -9.865 -4.883 -6.884 1.00 98.50 84 GLU A CA 1
ATOM 674 C C . GLU A 1 84 ? -10.918 -4.464 -5.840 1.00 98.50 84 GLU A C 1
ATOM 676 O O . GLU A 1 84 ? -11.623 -3.486 -6.084 1.00 98.50 84 GLU A O 1
ATOM 681 N N . PRO A 1 85 ? -11.002 -5.080 -4.639 1.00 98.25 85 PRO A N 1
ATOM 682 C CA . PRO A 1 85 ? -11.955 -4.644 -3.617 1.00 98.25 85 PRO A CA 1
ATOM 683 C C . PRO A 1 85 ? -11.725 -3.222 -3.084 1.00 98.25 85 PRO A C 1
ATOM 685 O O . PRO A 1 85 ? -12.604 -2.689 -2.414 1.00 98.25 85 PRO A O 1
ATOM 688 N N . LEU A 1 86 ? -10.547 -2.633 -3.318 1.00 98.44 86 LEU A N 1
ATOM 689 C CA . LEU A 1 86 ? -10.182 -1.277 -2.889 1.00 98.44 86 LEU A CA 1
ATOM 690 C C . LEU A 1 86 ? -10.522 -0.226 -3.955 1.00 98.44 86 LEU A C 1
ATOM 692 O O . LEU A 1 86 ? -10.427 0.974 -3.697 1.00 98.44 86 LEU A O 1
ATOM 696 N N . LYS A 1 87 ? -10.916 -0.655 -5.157 1.00 98.50 87 LYS A N 1
ATOM 697 C CA . LYS A 1 87 ? -11.232 0.247 -6.257 1.00 98.50 87 LYS A CA 1
ATOM 698 C C . LYS A 1 87 ? -12.469 1.087 -5.935 1.00 98.50 87 LYS A C 1
ATOM 700 O O . LYS A 1 87 ? -13.513 0.559 -5.567 1.00 98.50 87 LYS A O 1
ATOM 705 N N . GLY A 1 88 ? -12.342 2.404 -6.064 1.00 98.50 88 GLY A N 1
ATOM 706 C CA . GLY A 1 88 ? -13.371 3.380 -5.701 1.00 98.50 88 GLY A CA 1
ATOM 707 C C . GLY A 1 88 ? -13.620 3.503 -4.195 1.00 98.50 88 GLY A C 1
ATOM 708 O O . GLY A 1 88 ? -14.499 4.260 -3.797 1.00 98.50 88 GLY A O 1
ATOM 709 N N . MET A 1 89 ? -12.870 2.787 -3.351 1.00 98.50 89 MET A N 1
ATOM 710 C CA . MET A 1 89 ? -13.022 2.884 -1.904 1.00 98.50 89 MET A CA 1
ATOM 711 C C . MET A 1 89 ? -12.448 4.208 -1.402 1.00 98.50 89 MET A C 1
ATOM 713 O O . MET A 1 89 ? -11.312 4.562 -1.724 1.00 98.50 89 MET A O 1
ATOM 717 N N . GLU A 1 90 ? -13.220 4.904 -0.572 1.00 98.19 90 GLU A N 1
ATOM 718 C CA . GLU A 1 90 ? -12.750 6.060 0.188 1.00 98.19 90 GLU A CA 1
ATOM 719 C C . GLU A 1 90 ? -11.875 5.607 1.355 1.00 98.19 90 GLU A C 1
ATOM 721 O O . GLU A 1 90 ? -12.320 4.895 2.261 1.00 98.19 90 GLU A O 1
ATOM 726 N N . LEU A 1 91 ? -10.611 6.018 1.309 1.00 98.44 91 LEU A N 1
ATOM 727 C CA . LEU A 1 91 ? -9.596 5.730 2.307 1.00 98.44 91 LEU A CA 1
ATOM 728 C C . LEU A 1 91 ? -9.152 7.046 2.933 1.00 98.44 91 LEU A C 1
ATOM 730 O O . LEU A 1 91 ? -8.546 7.896 2.277 1.00 98.44 91 LEU A O 1
ATOM 734 N N . PHE A 1 92 ? -9.410 7.192 4.231 1.00 98.19 92 PHE A N 1
ATOM 735 C CA . PHE A 1 92 ? -8.915 8.331 4.996 1.00 98.19 92 PHE A CA 1
ATOM 736 C C . PHE A 1 92 ? -7.381 8.354 4.977 1.00 98.19 92 PHE A C 1
ATOM 738 O O . PHE A 1 92 ? -6.770 9.386 4.719 1.00 98.19 92 PHE A O 1
ATOM 745 N N . ALA A 1 93 ? -6.748 7.199 5.176 1.00 98.44 93 ALA A N 1
ATOM 746 C CA . ALA A 1 93 ? -5.309 7.051 5.017 1.00 98.44 93 ALA A CA 1
ATOM 747 C C . ALA A 1 93 ? -4.966 5.728 4.328 1.00 98.44 93 ALA A C 1
ATOM 749 O O . ALA A 1 93 ? -5.628 4.717 4.561 1.00 98.44 93 ALA A O 1
ATOM 750 N N . ALA A 1 94 ? -3.921 5.733 3.505 1.00 98.81 94 ALA A N 1
ATOM 751 C CA . ALA A 1 94 ? -3.382 4.548 2.852 1.00 98.81 94 ALA A CA 1
ATOM 752 C C . ALA A 1 94 ? -1.854 4.520 2.975 1.00 98.81 94 ALA A C 1
ATOM 754 O O . ALA A 1 94 ? -1.180 5.432 2.500 1.00 98.81 94 ALA A O 1
ATOM 755 N N . PHE A 1 95 ? -1.310 3.467 3.582 1.00 98.88 95 PHE A N 1
ATOM 756 C CA . PHE A 1 95 ? 0.127 3.203 3.654 1.00 98.88 95 PHE A CA 1
ATOM 757 C C . PHE A 1 95 ? 0.508 2.250 2.522 1.00 98.88 95 PHE A C 1
ATOM 759 O O . PHE A 1 95 ? 0.031 1.112 2.481 1.00 98.88 95 PHE A O 1
ATOM 766 N N . LEU A 1 96 ? 1.315 2.739 1.580 1.00 98.88 96 LEU A N 1
ATOM 767 C CA . LEU A 1 96 ? 1.567 2.105 0.286 1.00 98.88 96 LEU A CA 1
ATOM 768 C C . LEU A 1 96 ? 3.074 1.976 0.011 1.00 98.88 96 LEU A C 1
ATOM 770 O O . LEU A 1 96 ? 3.807 2.950 0.206 1.00 98.88 96 LEU A O 1
ATOM 774 N N . PRO A 1 97 ? 3.562 0.821 -0.473 1.00 98.69 97 PRO A N 1
ATOM 775 C CA . PRO A 1 97 ? 4.966 0.657 -0.836 1.00 98.69 97 PRO A CA 1
ATOM 776 C C . PRO A 1 97 ? 5.380 1.600 -1.971 1.00 98.69 97 PRO A C 1
ATOM 778 O O . PRO A 1 97 ? 4.675 1.724 -2.971 1.00 98.69 97 PRO A O 1
ATOM 781 N N . LEU A 1 98 ? 6.537 2.241 -1.817 1.00 98.50 98 LEU A N 1
ATOM 782 C CA . LEU A 1 98 ? 7.217 3.056 -2.825 1.00 98.50 98 LEU A CA 1
ATOM 783 C C . LEU A 1 98 ? 8.698 2.653 -2.819 1.00 98.50 98 LEU A C 1
ATOM 785 O O . LEU A 1 98 ? 9.539 3.335 -2.241 1.00 98.50 98 LEU A O 1
ATOM 789 N N . ASP A 1 99 ? 8.994 1.471 -3.355 1.00 98.00 99 ASP A N 1
ATOM 790 C CA . ASP A 1 99 ? 10.230 0.747 -3.050 1.00 98.00 99 ASP A CA 1
ATOM 791 C C . ASP A 1 99 ? 11.332 0.992 -4.100 1.00 98.00 99 ASP A C 1
ATOM 793 O O . ASP A 1 99 ? 11.259 0.443 -5.207 1.00 98.00 99 ASP A O 1
ATOM 797 N N . PRO A 1 100 ? 12.395 1.756 -3.772 1.00 97.44 100 PRO A N 1
ATOM 798 C CA . PRO A 1 100 ? 13.437 2.129 -4.728 1.00 97.44 100 PRO A CA 1
ATOM 799 C C . PRO A 1 100 ? 14.223 0.929 -5.274 1.00 97.44 100 PRO A C 1
ATOM 801 O O . PRO A 1 100 ? 14.868 1.041 -6.318 1.00 97.44 100 PRO A O 1
ATOM 804 N N . ARG A 1 101 ? 14.158 -0.242 -4.624 1.00 96.75 101 ARG A N 1
ATOM 805 C CA . ARG A 1 101 ? 14.854 -1.453 -5.080 1.00 96.75 101 ARG A CA 1
ATOM 806 C C . ARG A 1 101 ? 14.316 -1.962 -6.420 1.00 96.75 101 ARG A C 1
ATOM 808 O O . ARG A 1 101 ? 15.037 -2.664 -7.122 1.00 96.75 101 ARG A O 1
ATOM 815 N N . GLN A 1 102 ? 13.082 -1.610 -6.800 1.00 96.88 102 GLN A N 1
ATOM 816 C CA . GLN A 1 102 ? 12.483 -2.008 -8.084 1.00 96.88 102 GLN A CA 1
ATOM 817 C C . GLN A 1 102 ? 12.987 -1.170 -9.281 1.00 96.88 102 GLN A C 1
ATOM 819 O O . GLN A 1 102 ? 12.518 -1.359 -10.407 1.00 96.88 102 GLN A O 1
ATOM 824 N N . GLY A 1 103 ? 13.941 -0.253 -9.067 1.00 96.00 103 GLY A N 1
ATOM 825 C CA . GLY A 1 103 ? 14.531 0.572 -10.123 1.00 96.00 103 GLY A CA 1
ATOM 826 C C . GLY A 1 103 ? 13.489 1.481 -10.770 1.00 96.00 103 GLY A C 1
ATOM 827 O O . GLY A 1 103 ? 12.758 2.173 -10.073 1.00 96.00 103 GLY A O 1
ATOM 828 N N . GLU A 1 104 ? 13.377 1.445 -12.097 1.00 95.25 104 GLU A N 1
ATOM 829 C CA . GLU A 1 104 ? 12.407 2.244 -12.868 1.00 95.25 104 GLU A CA 1
ATOM 830 C C . GLU A 1 104 ? 10.935 1.840 -12.649 1.00 95.25 104 GLU A C 1
ATOM 832 O O . GLU A 1 104 ? 10.049 2.409 -13.276 1.00 95.25 104 GLU A O 1
ATOM 837 N N . TRP A 1 105 ? 10.654 0.812 -11.839 1.00 97.56 105 TRP A N 1
ATOM 838 C CA . TRP A 1 105 ? 9.294 0.327 -11.560 1.00 97.56 105 TRP A CA 1
ATOM 839 C C . TRP A 1 105 ? 8.854 0.531 -10.100 1.00 97.56 105 TRP A C 1
ATOM 841 O O . TRP A 1 105 ? 7.818 -0.011 -9.708 1.00 97.56 105 TRP A O 1
ATOM 851 N N . TYR A 1 106 ? 9.624 1.290 -9.314 1.00 98.06 106 TYR A N 1
ATOM 852 C CA . TYR A 1 106 ? 9.415 1.550 -7.879 1.00 98.06 106 TYR A CA 1
ATOM 853 C C . TYR A 1 106 ? 8.040 2.122 -7.519 1.00 98.06 106 TYR A C 1
ATOM 855 O O . TYR A 1 106 ? 7.546 1.925 -6.410 1.00 98.06 106 TYR A O 1
ATOM 863 N N . GLU A 1 107 ? 7.411 2.827 -8.452 1.00 97.94 107 GLU A N 1
ATOM 864 C CA . GLU A 1 107 ? 6.173 3.563 -8.256 1.00 97.94 107 GLU A CA 1
ATOM 865 C C . GLU A 1 107 ? 4.923 2.814 -8.721 1.00 97.94 107 GLU A C 1
ATOM 867 O O . GLU A 1 107 ? 3.817 3.217 -8.371 1.00 97.94 107 GLU A O 1
ATOM 872 N N . LYS A 1 108 ? 5.053 1.716 -9.481 1.00 98.44 108 LYS A N 1
ATOM 873 C CA . LYS A 1 108 ? 3.912 1.090 -10.179 1.00 98.44 108 LYS A CA 1
ATOM 874 C C . LYS A 1 108 ? 2.731 0.768 -9.267 1.00 98.44 108 LYS A C 1
ATOM 876 O O . LYS A 1 108 ? 1.591 1.081 -9.607 1.00 98.44 108 LYS A O 1
ATOM 881 N N . GLY A 1 109 ? 2.992 0.132 -8.125 1.00 98.50 109 GLY A N 1
ATOM 882 C CA . GLY A 1 109 ? 1.944 -0.217 -7.166 1.00 98.50 109 GLY A CA 1
ATOM 883 C C . GLY A 1 109 ? 1.345 1.014 -6.491 1.00 98.50 109 GLY A C 1
ATOM 884 O O . GLY A 1 109 ? 0.122 1.143 -6.422 1.00 98.50 109 GLY A O 1
ATOM 885 N N . PHE A 1 110 ? 2.201 1.952 -6.074 1.00 98.81 110 PHE A N 1
ATOM 886 C CA . PHE A 1 110 ? 1.790 3.216 -5.469 1.00 98.81 110 PHE A CA 1
ATOM 887 C C . PHE A 1 110 ? 0.879 4.017 -6.410 1.00 98.81 110 PHE A C 1
ATOM 889 O O . PHE A 1 110 ? -0.244 4.361 -6.043 1.00 98.81 110 PHE A O 1
ATOM 896 N N . SER A 1 111 ? 1.319 4.269 -7.647 1.00 98.69 111 SER A N 1
ATOM 897 C CA . SER A 1 111 ? 0.557 5.020 -8.649 1.00 98.69 111 SER A CA 1
ATOM 898 C C . SER A 1 111 ? -0.762 4.336 -8.998 1.00 98.69 111 SER A C 1
ATOM 900 O O . SER A 1 111 ? -1.787 5.011 -9.069 1.00 98.69 111 SER A O 1
ATOM 902 N N . TYR A 1 112 ? -0.770 3.005 -9.143 1.00 98.81 112 TYR A N 1
ATOM 903 C CA . TYR A 1 112 ? -2.001 2.260 -9.411 1.00 98.81 112 TYR A CA 1
ATOM 904 C C . TYR A 1 112 ? -3.045 2.468 -8.310 1.00 98.81 112 TYR A C 1
ATOM 906 O O . TYR A 1 112 ? -4.214 2.708 -8.610 1.00 98.81 112 TYR A O 1
ATOM 914 N N . MET A 1 113 ? -2.632 2.421 -7.042 1.00 98.75 113 MET A N 1
ATOM 915 C CA . MET A 1 113 ? -3.530 2.664 -5.912 1.00 98.75 113 MET A CA 1
ATOM 916 C C . MET A 1 113 ? -4.054 4.102 -5.896 1.00 98.75 113 MET A C 1
ATOM 918 O O . MET A 1 113 ? -5.257 4.294 -5.745 1.00 98.75 113 MET A O 1
ATOM 922 N N . MET A 1 114 ? -3.191 5.097 -6.132 1.00 98.62 114 MET A N 1
ATOM 923 C CA . MET A 1 114 ? -3.605 6.507 -6.228 1.00 98.62 114 MET A CA 1
ATOM 924 C C . MET A 1 114 ? -4.603 6.767 -7.365 1.00 98.62 114 MET A C 1
ATOM 926 O O . MET A 1 114 ? -5.413 7.683 -7.282 1.00 98.62 114 MET A O 1
ATOM 930 N N . GLU A 1 115 ? -4.543 5.984 -8.443 1.00 98.44 115 GLU A N 1
ATOM 931 C CA . GLU A 1 115 ? -5.459 6.095 -9.582 1.00 98.44 115 GLU A CA 1
ATOM 932 C C . GLU A 1 115 ? -6.786 5.362 -9.391 1.00 98.44 115 GLU A C 1
ATOM 934 O O . GLU A 1 115 ? -7.773 5.733 -10.027 1.00 98.44 115 GLU A O 1
ATOM 939 N N . ASN A 1 116 ? -6.816 4.316 -8.563 1.00 98.56 116 ASN A N 1
ATOM 940 C CA . ASN A 1 116 ? -7.963 3.414 -8.477 1.00 98.56 116 ASN A CA 1
ATOM 941 C C . ASN A 1 116 ? -8.723 3.506 -7.151 1.00 98.56 116 ASN A C 1
ATOM 943 O O . ASN A 1 116 ? -9.882 3.106 -7.128 1.00 98.56 116 ASN A O 1
ATOM 947 N N . ALA A 1 117 ? -8.134 4.040 -6.081 1.00 98.44 117 ALA A N 1
ATOM 948 C CA . ALA A 1 117 ? -8.801 4.294 -4.803 1.00 98.44 117 ALA A CA 1
ATOM 949 C C . ALA A 1 117 ? -8.918 5.803 -4.527 1.00 98.44 117 ALA A C 1
ATOM 951 O O . ALA A 1 117 ? -8.143 6.607 -5.043 1.00 98.44 117 ALA A O 1
ATOM 952 N N . LEU A 1 118 ? -9.881 6.195 -3.691 1.00 98.25 118 LEU A N 1
ATOM 953 C CA . LEU A 1 118 ? -10.089 7.588 -3.298 1.00 98.25 118 LEU A CA 1
ATOM 954 C C . LEU A 1 118 ? -9.330 7.851 -1.990 1.00 98.25 118 LEU A C 1
ATOM 956 O O . LEU A 1 118 ? -9.856 7.639 -0.901 1.00 98.25 118 LEU A O 1
ATOM 960 N N . ILE A 1 119 ? -8.060 8.255 -2.094 1.00 98.38 119 ILE A N 1
ATOM 961 C CA . ILE A 1 119 ? -7.148 8.360 -0.943 1.00 98.38 119 ILE A CA 1
ATOM 962 C C . ILE A 1 119 ? -7.024 9.811 -0.468 1.00 98.38 119 ILE A C 1
ATOM 964 O O . ILE A 1 119 ? -6.604 10.696 -1.211 1.00 98.38 119 ILE A O 1
ATOM 968 N N . HIS A 1 120 ? -7.329 10.064 0.806 1.00 97.44 120 HIS A N 1
ATOM 969 C CA . HIS A 1 120 ? -7.172 11.396 1.394 1.00 97.44 120 HIS A CA 1
ATOM 970 C C . HIS A 1 120 ? -5.715 11.647 1.804 1.00 97.44 120 HIS A C 1
ATOM 972 O O . HIS A 1 120 ? -5.149 12.681 1.438 1.00 97.44 120 HIS A O 1
ATOM 978 N N . TYR A 1 121 ? -5.087 10.699 2.505 1.00 98.50 121 TYR A N 1
ATOM 979 C CA . TYR A 1 121 ? -3.681 10.764 2.910 1.00 98.50 121 TYR A CA 1
ATOM 980 C C . TYR A 1 121 ? -2.919 9.509 2.480 1.00 98.50 121 TYR A C 1
ATOM 982 O O . TYR A 1 121 ? -3.150 8.419 2.997 1.00 98.50 121 TYR A O 1
ATOM 990 N N . ALA A 1 122 ? -1.993 9.659 1.536 1.00 98.62 122 ALA A N 1
ATOM 991 C CA . ALA A 1 122 ? -1.147 8.576 1.055 1.00 98.62 122 ALA A CA 1
ATOM 992 C C . ALA A 1 122 ? 0.222 8.647 1.733 1.00 98.62 122 ALA A C 1
ATOM 994 O O . ALA A 1 122 ? 0.953 9.623 1.571 1.00 98.62 122 ALA A O 1
ATOM 995 N N . PHE A 1 123 ? 0.578 7.608 2.476 1.00 98.75 123 PHE A N 1
ATOM 996 C CA . PHE A 1 123 ? 1.854 7.478 3.164 1.00 98.75 123 PHE A CA 1
ATOM 997 C C . PHE A 1 123 ? 2.736 6.489 2.399 1.00 98.75 123 PHE A C 1
ATOM 999 O O . PHE A 1 123 ? 2.429 5.294 2.378 1.00 98.75 123 PHE A O 1
ATOM 1006 N N . PRO A 1 124 ? 3.830 6.947 1.768 1.00 98.56 124 PRO A N 1
ATOM 1007 C CA . PRO A 1 124 ? 4.845 6.042 1.250 1.00 98.56 124 PRO A CA 1
ATOM 1008 C C . PRO A 1 124 ? 5.415 5.168 2.374 1.00 98.56 124 PRO A C 1
ATOM 1010 O O . PRO A 1 124 ? 5.561 5.616 3.510 1.00 98.56 124 PRO A O 1
ATOM 1013 N N . MET A 1 125 ? 5.760 3.926 2.058 1.00 98.25 125 MET A N 1
ATOM 1014 C CA . MET A 1 125 ? 6.495 3.001 2.926 1.00 98.25 125 MET A CA 1
ATOM 1015 C C . MET A 1 125 ? 7.407 2.091 2.081 1.00 98.25 125 MET A C 1
ATOM 1017 O O . MET A 1 125 ? 7.514 2.284 0.873 1.00 98.25 125 MET A O 1
ATOM 1021 N N . HIS A 1 126 ? 8.099 1.121 2.689 1.00 97.62 126 HIS A N 1
ATOM 1022 C CA . HIS A 1 126 ? 9.032 0.195 2.008 1.00 97.62 126 HIS A CA 1
ATOM 1023 C C . HIS A 1 126 ? 10.242 0.851 1.312 1.00 97.62 126 HIS A C 1
ATOM 1025 O O . HIS A 1 126 ? 10.923 0.208 0.522 1.00 97.62 126 HIS A O 1
ATOM 1031 N N . PHE A 1 127 ? 10.578 2.098 1.648 1.00 97.69 127 PHE A N 1
ATOM 1032 C CA . PHE A 1 127 ? 11.717 2.809 1.054 1.00 97.69 127 PHE A CA 1
ATOM 1033 C C . PHE A 1 127 ? 13.002 2.797 1.900 1.00 97.69 127 PHE A C 1
ATOM 1035 O O . PHE A 1 127 ? 13.945 3.506 1.582 1.00 97.69 127 PH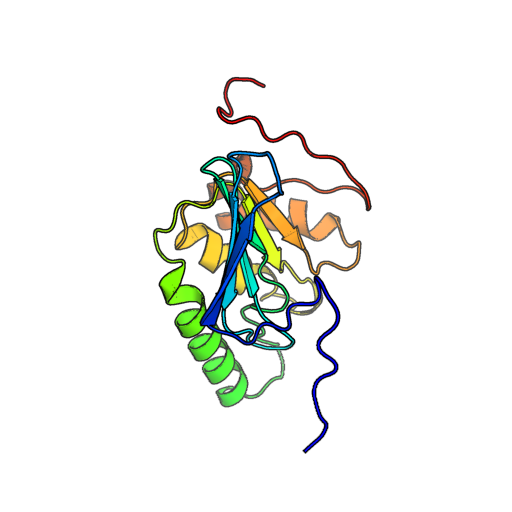E A O 1
ATOM 1042 N N . TRP A 1 128 ? 13.079 2.002 2.977 1.00 95.06 128 TRP A N 1
ATOM 1043 C CA . TRP A 1 128 ? 14.333 1.725 3.712 1.00 95.06 128 TRP A CA 1
ATOM 1044 C C . TRP A 1 128 ? 15.161 2.964 4.118 1.00 95.06 128 TRP A C 1
ATOM 1046 O O . TRP A 1 128 ? 16.381 2.975 3.984 1.00 95.06 128 TRP A O 1
ATOM 1056 N N . LYS A 1 129 ? 14.503 4.008 4.643 1.00 95.75 129 LYS A N 1
ATOM 1057 C CA . LYS A 1 129 ? 15.107 5.313 5.004 1.00 95.75 129 LYS A CA 1
ATOM 1058 C C . LYS A 1 129 ? 15.637 6.138 3.828 1.00 95.75 129 LYS A C 1
ATOM 1060 O O . LYS A 1 129 ? 16.161 7.226 4.054 1.00 95.75 129 LYS A O 1
ATOM 1065 N N . ASP A 1 130 ? 15.459 5.689 2.591 1.00 97.56 130 ASP A N 1
ATOM 1066 C CA . ASP A 1 130 ? 15.673 6.517 1.409 1.00 97.56 130 ASP A CA 1
ATOM 1067 C C . ASP A 1 130 ? 14.490 7.476 1.214 1.00 97.56 130 ASP A C 1
ATOM 1069 O O . ASP A 1 130 ? 13.663 7.328 0.316 1.00 97.56 130 ASP A O 1
ATOM 1073 N N . TYR A 1 131 ? 14.389 8.480 2.087 1.00 98.00 131 TYR A N 1
ATOM 1074 C CA . TYR A 1 131 ? 13.339 9.499 2.013 1.00 98.00 131 TYR A CA 1
ATOM 1075 C C . TYR A 1 131 ? 13.390 10.306 0.711 1.00 98.00 131 TYR A C 1
ATOM 1077 O O . TYR A 1 131 ? 12.390 10.919 0.344 1.00 98.00 131 TYR A O 1
ATOM 1085 N N . SER A 1 132 ? 14.516 10.278 -0.017 1.00 97.62 132 SER A N 1
ATOM 1086 C CA . SER A 1 132 ? 14.674 10.977 -1.296 1.00 97.62 132 SER A CA 1
ATOM 1087 C C . SER A 1 132 ? 13.770 10.417 -2.400 1.00 97.62 132 SER A C 1
ATOM 1089 O O . SER A 1 132 ? 13.448 11.128 -3.357 1.00 97.62 132 SER A O 1
ATOM 1091 N N . ILE A 1 133 ? 13.269 9.184 -2.240 1.00 98.12 133 ILE A N 1
ATOM 1092 C CA . ILE A 1 133 ? 12.354 8.568 -3.203 1.00 98.12 133 ILE A CA 1
ATOM 1093 C C . ILE A 1 133 ? 11.013 9.308 -3.295 1.00 98.12 133 ILE A C 1
ATOM 1095 O O . ILE A 1 133 ? 10.407 9.357 -4.364 1.00 98.12 133 ILE A O 1
ATOM 1099 N N . ILE A 1 134 ? 10.561 9.927 -2.199 1.00 98.44 134 ILE A N 1
ATOM 1100 C CA . ILE A 1 134 ? 9.285 10.648 -2.140 1.00 98.44 134 ILE A CA 1
ATOM 1101 C C . ILE A 1 134 ? 9.339 11.938 -2.977 1.00 98.44 134 ILE A C 1
ATOM 1103 O O . ILE A 1 134 ? 8.512 12.070 -3.881 1.00 98.44 134 ILE A O 1
ATOM 1107 N N . PRO A 1 135 ? 10.292 12.878 -2.777 1.00 98.31 135 PRO A N 1
ATOM 1108 C CA . PRO A 1 135 ? 10.429 14.036 -3.654 1.00 98.31 135 PRO A CA 1
ATOM 1109 C C . PRO A 1 135 ? 10.791 13.640 -5.091 1.00 98.31 135 PRO A C 1
ATOM 1111 O O . PRO A 1 135 ? 10.307 14.285 -6.022 1.00 98.31 135 PRO A O 1
ATOM 1114 N N . LYS A 1 136 ? 11.552 12.550 -5.302 1.00 98.25 136 LYS A N 1
ATOM 1115 C CA . LYS A 1 136 ? 11.774 11.995 -6.648 1.00 98.25 136 LYS A CA 1
ATOM 1116 C C . LYS A 1 136 ? 10.439 11.641 -7.312 1.00 98.25 136 LYS A C 1
ATOM 1118 O O . LYS A 1 136 ? 10.165 12.135 -8.404 1.00 98.25 136 LYS A O 1
ATOM 1123 N N . TYR A 1 137 ? 9.575 10.874 -6.647 1.00 98.50 137 TYR A N 1
ATOM 1124 C CA . TYR A 1 137 ? 8.248 10.534 -7.168 1.00 98.50 137 TYR A CA 1
ATOM 1125 C C . TYR A 1 137 ? 7.375 11.770 -7.378 1.00 98.50 137 TYR A C 1
ATOM 1127 O O . TYR A 1 137 ? 6.759 11.913 -8.432 1.00 98.50 137 TYR A O 1
ATOM 1135 N N . LEU A 1 138 ? 7.365 12.703 -6.424 1.00 98.50 138 LEU A N 1
ATOM 1136 C CA . LEU A 1 138 ? 6.618 13.954 -6.536 1.00 98.50 138 LEU A CA 1
ATOM 1137 C C . LEU A 1 138 ? 7.063 14.799 -7.731 1.00 98.50 138 LEU A C 1
ATOM 1139 O O . LEU A 1 138 ? 6.250 15.563 -8.230 1.00 98.50 138 LEU A O 1
ATOM 1143 N N . SER A 1 139 ? 8.292 14.665 -8.236 1.00 97.94 139 SER A N 1
ATOM 1144 C CA . SER A 1 139 ? 8.732 15.373 -9.449 1.00 97.94 139 SER A CA 1
ATOM 1145 C C . SER A 1 139 ? 8.207 14.767 -10.762 1.00 97.94 139 SER A C 1
ATOM 1147 O O . SER A 1 139 ? 8.290 15.407 -11.808 1.00 97.94 139 SER A O 1
ATOM 1149 N N . THR A 1 140 ? 7.625 13.563 -10.722 1.00 97.56 140 THR A N 1
ATOM 1150 C CA . THR A 1 140 ? 6.989 12.923 -11.886 1.00 97.56 140 THR A CA 1
ATOM 1151 C C . THR A 1 140 ? 5.599 13.516 -12.176 1.00 97.56 140 THR A C 1
ATOM 1153 O O . THR A 1 140 ? 4.952 14.039 -11.261 1.00 97.56 140 THR A O 1
ATOM 1156 N N . PRO A 1 141 ? 5.070 13.400 -13.412 1.00 96.94 141 PRO A N 1
ATOM 1157 C CA . PRO A 1 141 ? 3.707 13.839 -13.726 1.00 96.94 141 PRO A CA 1
ATOM 1158 C C . PRO A 1 141 ? 2.636 13.190 -12.831 1.00 96.94 141 PRO A C 1
ATOM 1160 O O . PRO A 1 141 ? 1.719 13.863 -12.358 1.00 96.94 141 PRO A O 1
ATOM 1163 N N . GLN A 1 142 ? 2.776 11.892 -12.550 1.00 94.94 142 GLN A N 1
ATOM 1164 C CA . GLN A 1 142 ? 1.878 11.124 -11.686 1.00 94.94 142 GLN A CA 1
ATOM 1165 C C . GLN A 1 142 ? 1.952 11.605 -10.234 1.00 94.94 142 GLN A C 1
ATOM 1167 O O . GLN A 1 142 ? 0.915 11.835 -9.613 1.00 94.94 142 GLN A O 1
ATOM 1172 N N . GLY A 1 143 ? 3.156 11.814 -9.697 1.00 96.88 143 GLY A N 1
ATOM 1173 C CA . GLY A 1 143 ? 3.335 12.359 -8.352 1.00 96.88 143 GLY A CA 1
ATOM 1174 C C . GLY A 1 143 ? 2.737 13.759 -8.210 1.00 96.88 143 GLY A C 1
ATOM 1175 O O . GLY A 1 143 ? 2.016 14.022 -7.248 1.00 96.88 143 GLY A O 1
ATOM 1176 N N . GLN A 1 144 ? 2.942 14.634 -9.202 1.00 97.81 144 GLN A N 1
ATOM 1177 C CA . GLN A 1 144 ? 2.361 15.981 -9.214 1.00 97.81 144 GLN A CA 1
ATOM 1178 C C . GLN A 1 144 ? 0.829 15.967 -9.189 1.00 97.81 144 GLN A C 1
ATOM 1180 O O . GLN A 1 144 ? 0.231 16.781 -8.480 1.00 97.81 144 GLN A O 1
ATOM 1185 N N . LYS A 1 145 ? 0.189 15.025 -9.897 1.00 97.88 145 LYS A N 1
ATOM 1186 C CA . LYS A 1 145 ? -1.276 14.868 -9.909 1.00 97.88 145 LYS A CA 1
ATOM 1187 C C . LYS A 1 145 ? -1.854 14.664 -8.503 1.00 97.88 145 LYS A C 1
ATOM 1189 O O . LYS A 1 145 ? -2.932 15.174 -8.212 1.00 97.88 145 LYS A O 1
ATOM 1194 N N . TYR A 1 146 ? -1.130 13.965 -7.628 1.00 97.31 146 TYR A N 1
ATOM 1195 C CA . TYR A 1 146 ? -1.587 13.621 -6.278 1.00 97.31 146 TYR A CA 1
ATOM 1196 C C . TYR A 1 146 ? -0.774 14.282 -5.157 1.00 97.31 146 TYR A C 1
ATOM 1198 O O . TYR A 1 146 ? -0.879 13.880 -3.998 1.00 97.31 146 TYR A O 1
ATOM 1206 N N . LYS A 1 147 ? 0.013 15.322 -5.458 1.00 96.88 147 LYS A N 1
ATOM 1207 C CA . LYS A 1 147 ? 0.957 15.939 -4.507 1.00 96.88 147 LYS A CA 1
ATOM 1208 C C . LYS A 1 147 ? 0.325 16.387 -3.184 1.00 96.88 147 LYS A C 1
ATOM 1210 O O . LYS A 1 147 ? 0.955 16.296 -2.143 1.00 96.88 147 LYS A O 1
ATOM 1215 N N . ASN A 1 148 ? -0.936 16.822 -3.215 1.00 95.75 148 ASN A N 1
ATOM 1216 C CA . ASN A 1 148 ? -1.661 17.287 -2.026 1.00 95.75 148 ASN A CA 1
ATOM 1217 C C . ASN A 1 148 ? -2.185 16.131 -1.150 1.00 95.75 148 ASN A C 1
ATOM 1219 O O . ASN A 1 148 ? -2.719 16.368 -0.066 1.00 95.75 148 ASN A O 1
ATOM 1223 N N . GLN A 1 149 ? -2.121 14.891 -1.637 1.00 97.38 149 GLN A N 1
ATOM 1224 C CA . GLN A 1 149 ? -2.526 13.677 -0.923 1.00 97.38 149 GLN A CA 1
ATOM 1225 C C . GLN A 1 149 ? -1.317 12.933 -0.352 1.00 97.38 149 GLN A C 1
ATOM 1227 O O . GLN A 1 149 ? -1.439 12.301 0.693 1.00 97.38 149 GLN A O 1
ATOM 1232 N N . ILE A 1 150 ? -0.161 13.021 -1.011 1.00 98.38 150 ILE A N 1
ATOM 1233 C CA . ILE A 1 150 ? 1.051 12.291 -0.638 1.00 98.38 150 ILE A CA 1
ATOM 1234 C C . ILE A 1 150 ? 1.758 12.989 0.525 1.00 98.38 150 ILE A C 1
ATOM 1236 O O . ILE A 1 150 ? 2.068 14.177 0.466 1.00 98.38 150 ILE A O 1
ATOM 1240 N N . ILE A 1 151 ? 2.038 12.230 1.578 1.00 98.00 151 ILE A N 1
ATOM 1241 C CA . ILE A 1 151 ? 2.753 12.703 2.757 1.00 98.00 151 ILE A CA 1
ATOM 1242 C C . ILE A 1 151 ? 4.260 12.627 2.521 1.00 98.00 151 ILE A C 1
ATOM 1244 O O . ILE A 1 151 ? 4.804 11.561 2.228 1.00 98.00 151 ILE A O 1
ATOM 1248 N N . LEU A 1 152 ? 4.938 13.762 2.696 1.00 97.44 152 LEU A N 1
ATOM 1249 C CA . LEU A 1 152 ? 6.394 13.825 2.727 1.00 97.44 152 LEU A CA 1
ATOM 1250 C C . LEU A 1 152 ? 6.892 13.375 4.105 1.00 97.44 152 LEU A C 1
ATOM 1252 O O . LEU A 1 152 ? 6.706 14.069 5.104 1.00 97.44 152 LEU A O 1
ATOM 1256 N N . LEU A 1 153 ? 7.500 12.193 4.141 1.00 97.81 153 LEU A N 1
ATOM 1257 C CA . LEU A 1 153 ? 8.179 11.666 5.320 1.00 97.81 153 LEU A CA 1
ATOM 1258 C C . LEU A 1 153 ? 9.662 12.039 5.251 1.00 97.81 153 LEU A C 1
ATOM 1260 O O . LEU A 1 153 ? 10.266 11.974 4.184 1.00 97.81 153 LEU A O 1
ATOM 1264 N N . GLU A 1 154 ? 10.240 12.402 6.390 1.00 96.75 154 GLU A N 1
ATOM 1265 C CA . GLU A 1 154 ? 11.621 12.887 6.507 1.00 96.75 154 GLU 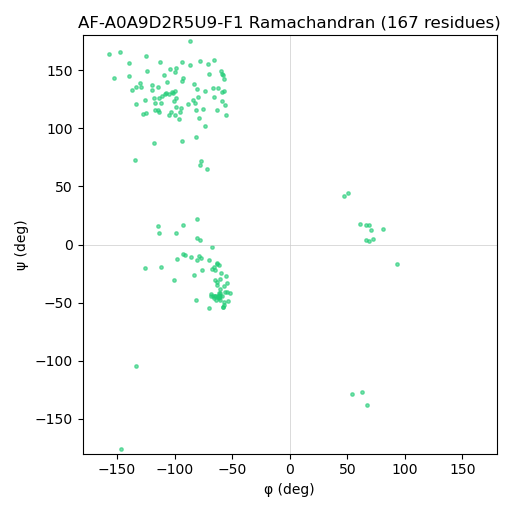A CA 1
ATOM 1266 C C . GLU A 1 154 ? 12.432 12.087 7.535 1.00 96.75 154 GLU A C 1
ATOM 1268 O O . GLU A 1 154 ? 13.663 12.104 7.508 1.00 96.75 154 GLU A O 1
ATOM 1273 N N . LYS A 1 155 ? 11.760 11.390 8.464 1.00 96.44 155 LYS A N 1
ATOM 1274 C CA . LYS A 1 155 ? 12.411 10.591 9.510 1.00 96.44 155 LYS A CA 1
ATOM 1275 C C . LYS A 1 155 ? 11.521 9.480 10.066 1.00 96.44 155 LYS A C 1
ATOM 1277 O O . LYS A 1 155 ? 10.297 9.505 9.946 1.00 96.44 155 LYS A O 1
ATOM 1282 N N . GLU A 1 156 ? 12.150 8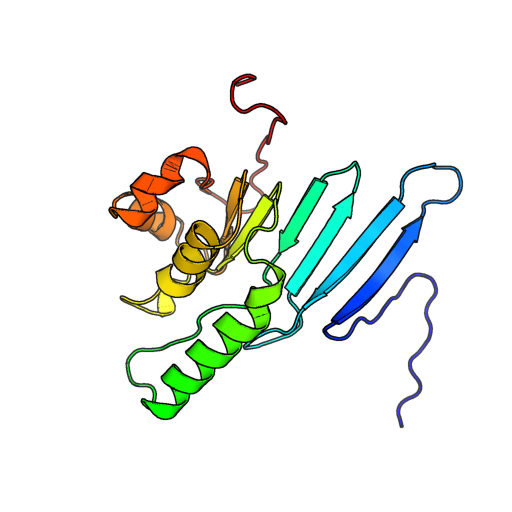.536 10.763 1.00 95.44 156 GLU A N 1
ATOM 1283 C CA . GLU A 1 156 ? 11.447 7.510 11.534 1.00 95.44 156 GLU A CA 1
ATOM 1284 C C . GLU A 1 156 ? 10.772 8.133 12.762 1.00 95.44 156 GLU A C 1
ATOM 1286 O O . GLU A 1 156 ? 11.283 9.089 13.351 1.00 95.44 156 GLU A O 1
ATOM 1291 N N . GLY A 1 157 ? 9.615 7.592 13.154 1.00 94.38 157 GLY A N 1
ATOM 1292 C CA . GLY A 1 157 ? 8.854 8.093 14.304 1.00 94.38 157 GLY A CA 1
ATOM 1293 C C . GLY A 1 157 ? 8.227 9.476 14.091 1.00 94.38 157 GLY A C 1
ATOM 1294 O O . GLY A 1 157 ? 7.868 10.145 15.058 1.00 94.38 157 GLY A O 1
ATOM 1295 N N . GLN A 1 158 ? 8.117 9.936 12.843 1.00 96.56 158 GLN A N 1
ATOM 1296 C CA . GLN A 1 158 ? 7.475 11.205 12.521 1.00 96.56 158 GLN A CA 1
ATOM 1297 C C . GLN A 1 158 ? 5.972 11.161 12.831 1.00 96.56 158 GLN A C 1
ATOM 1299 O O . GLN A 1 158 ? 5.275 10.214 12.472 1.00 96.56 158 GLN A O 1
ATOM 1304 N N . VAL A 1 159 ? 5.474 12.214 13.481 1.00 96.44 159 VAL A N 1
ATOM 1305 C CA . VAL A 1 159 ? 4.049 12.395 13.783 1.00 96.44 159 VAL A CA 1
ATOM 1306 C C . VAL A 1 159 ? 3.450 13.325 12.737 1.00 96.44 159 VAL A C 1
ATOM 1308 O O . VAL A 1 159 ? 3.956 14.426 12.527 1.00 96.44 159 VAL A O 1
ATOM 1311 N N . ILE A 1 160 ? 2.377 12.880 12.083 1.00 95.94 160 ILE A N 1
ATOM 1312 C CA . ILE A 1 160 ? 1.702 13.625 11.019 1.00 95.94 160 ILE A CA 1
ATOM 1313 C C . ILE A 1 160 ? 0.279 13.946 11.460 1.00 95.94 160 ILE A C 1
ATOM 1315 O O . ILE A 1 160 ? -0.514 13.047 11.738 1.00 95.94 160 ILE A O 1
ATOM 1319 N N . TYR A 1 161 ? -0.053 15.235 11.494 1.00 93.75 161 TYR A N 1
ATOM 1320 C CA . TYR A 1 161 ? -1.413 15.689 11.755 1.00 93.75 161 TYR A CA 1
ATOM 1321 C C . TYR A 1 161 ? -2.253 15.646 10.469 1.00 93.75 161 TYR A C 1
ATOM 1323 O O . TYR A 1 161 ? -1.905 16.269 9.460 1.00 93.75 161 TYR A O 1
ATOM 1331 N N . CYS A 1 162 ? -3.351 14.891 10.517 1.00 93.69 162 CYS A N 1
ATOM 1332 C CA . CYS A 1 162 ? -4.268 14.653 9.402 1.00 93.69 162 CYS A CA 1
ATOM 1333 C C . CYS A 1 162 ? -5.661 15.195 9.767 1.00 93.69 162 CYS A C 1
ATOM 1335 O O . CYS A 1 162 ? -6.454 14.441 10.336 1.00 93.69 162 CYS A O 1
ATOM 1337 N N . PRO A 1 163 ? -5.951 16.486 9.522 1.00 91.25 163 PRO A N 1
ATOM 1338 C CA . PRO A 1 163 ? -7.277 17.045 9.786 1.00 91.25 163 PRO A CA 1
ATOM 1339 C C . PRO A 1 163 ? -8.344 16.422 8.874 1.00 91.25 163 PRO A C 1
ATOM 1341 O O . PRO A 1 163 ? -8.033 15.880 7.816 1.00 91.25 163 PRO A O 1
ATOM 1344 N N . GLU A 1 164 ? -9.613 16.492 9.274 1.00 80.75 164 GLU A N 1
ATOM 1345 C CA . GLU A 1 164 ? -10.711 15.975 8.445 1.00 80.75 164 GLU A CA 1
ATOM 1346 C C . GLU A 1 164 ? -10.908 16.821 7.182 1.00 80.75 164 GLU A C 1
ATOM 1348 O O . GLU A 1 164 ? -11.002 16.256 6.090 1.00 80.75 164 GLU A O 1
ATOM 1353 N N . ASN A 1 165 ? -10.850 18.155 7.302 1.00 75.94 165 ASN A N 1
ATOM 1354 C CA . ASN A 1 165 ? -10.770 19.049 6.150 1.00 75.94 165 ASN A CA 1
ATOM 1355 C C . ASN A 1 165 ? -9.337 19.538 5.956 1.00 75.94 165 ASN A C 1
ATOM 1357 O O . ASN A 1 165 ? -8.685 20.042 6.869 1.00 75.94 165 ASN A O 1
ATOM 1361 N N . LYS A 1 166 ? -8.834 19.438 4.724 1.00 65.81 166 LYS A N 1
ATOM 1362 C CA . LYS A 1 166 ? -7.486 19.923 4.383 1.00 65.81 166 LYS A CA 1
ATOM 1363 C C . LYS A 1 166 ? -7.358 21.448 4.392 1.00 65.81 166 LYS A C 1
ATOM 1365 O O . LYS A 1 166 ? -6.231 21.932 4.359 1.00 65.81 166 LYS A O 1
ATOM 1370 N N . GLU A 1 167 ? -8.480 22.160 4.429 1.00 62.56 167 GLU A N 1
ATOM 1371 C CA . GLU A 1 167 ? -8.552 23.618 4.573 1.00 62.56 167 GLU A CA 1
ATOM 1372 C C . GLU A 1 167 ? -8.383 24.075 6.031 1.00 62.56 167 GLU A C 1
ATOM 1374 O O . GLU A 1 167 ? -8.079 25.238 6.260 1.00 62.56 167 GLU A O 1
ATOM 1379 N N . ASP A 1 168 ? -8.473 23.162 7.007 1.00 55.75 168 ASP A N 1
ATOM 1380 C CA . ASP A 1 168 ? -8.271 23.453 8.437 1.00 55.75 168 ASP A CA 1
ATOM 1381 C C . ASP A 1 168 ? -6.772 23.511 8.826 1.00 55.75 168 ASP A C 1
ATOM 1383 O O . ASP A 1 168 ? -6.411 23.267 9.981 1.00 55.75 168 ASP A O 1
ATOM 1387 N N . LYS A 1 169 ? -5.880 23.754 7.853 1.00 49.38 169 LYS A N 1
ATOM 1388 C CA . LYS A 1 169 ? -4.420 23.831 8.029 1.00 49.38 169 LYS A CA 1
ATOM 1389 C C . LYS A 1 169 ? -3.904 25.261 8.038 1.00 49.38 169 LYS A C 1
ATOM 1391 O O . LYS A 1 169 ? -4.338 26.047 7.171 1.00 49.38 169 LYS A O 1
#

InterPro domains:
  IPR036866 Ribonuclease Z/Hydroxyacylglutathione hydrolase-like [G3DSA:3.60.15.10] (11-161)

Foldseek 3Di:
DDDPDPDVPDDDDDAQDKDWDDDVPDPWIKIWHWFDALDDDTWIWIDTPNATATEGVRLFQPDAPPDDPVVSVVSVVVSCVRCVVQFQEEHAEYEWEQACRRPPCSCVRVLVSVVGHNAQAYEYDNHPQPLVSLVVQCPDPSVVVCVNRYDRDNDPPDDDDRDPDPVVD

Solvent-accessible surface area (backbone atoms only — not comparable to full-atom values): 9771 Å² total; per-residue (Å²): 135,83,79,78,82,84,50,90,96,62,82,88,77,59,58,73,37,76,48,79,48,69,50,90,96,51,95,57,53,39,36,40,37,30,29,58,32,71,64,55,81,42,15,40,40,37,36,42,94,93,36,34,39,36,37,26,66,46,38,41,43,75,41,53,86,89,56,54,70,67,57,41,49,50,32,48,51,48,33,52,63,56,45,50,85,46,51,72,37,71,23,54,29,35,39,33,45,40,27,64,89,31,55,99,43,23,50,54,37,37,53,50,46,68,73,41,27,45,60,55,32,34,35,71,36,72,33,88,86,48,47,66,54,55,63,55,44,42,72,36,75,72,28,51,77,44,48,92,26,50,54,87,63,87,60,86,91,70,85,80,90,79,66,94,52,85,82,81,111

Nearest PDB structures (foldseek):
  3mx7-assembly1_A  TM=6.995E-01  e=1.228E+00  Homo sapiens
  7bfp-assembly1_A  TM=5.298E-01  e=2.050E+00  Homo sapiens
  7bfq-assembly1_A  TM=5.298E-01  e=2.050E+00  Homo sapiens
  5tw2-assembly1_A  TM=3.493E-01  e=1.396E+00  Mus musculus
  4elm-assembly1_A  TM=3.407E-01  e=1.803E+00  Mus musculus

Sequence (169 aa):
MRGRLSLPNLHFMKAEEFLILTSAGSDKSLSVKTFHSTDCGVAFLVETDGKKIYHAGDLNWWVWPGESKQYNHNMTANFKRYTEPLKGMELFAAFLPLDPRQGEWYEKGFSYMMENALIHYAFPMHFWKDYSIIPKYLSTPQGQKYKNQIILLEKEGQVIYCPENKEDK

Organism: NCBI:txid2838502

pLDDT: mean 93.34, std 11.26, range [42.0, 98.88]

Radius of gyration: 17.39 Å; Cα contacts (8 Å, |Δi|>4): 284; chains: 1; bounding box: 35×54×47 Å